Protein AF-A0A8T3WSV3-F1 (afdb_monomer)

pLDDT: mean 80.09, std 14.27, range [39.59, 95.0]

Mean predicted aligned error: 12.33 Å

Secondary structure (DSSP, 8-state):
------HHHHHHHHHHHHHHHHHHHHHHHHHHHHHHHHHHHHHHHHHHHHHHHHHHHHHHHSEETTEEHHHHHHHHHHH--HHHHHHHHHHHHHHHTTSTT-SSSEEEEEEEE-TTS--EEE--HHHHH-EEEEEEEEEEEE--GGGTSPEEEEEEEEEEP---

Radius of gyration: 27.86 Å; Cα contacts (8 Å, |Δi|>4): 184; chains: 1; bounding box: 86×27×77 Å

Structure (mmCIF, N/CA/C/O backbone):
data_AF-A0A8T3WSV3-F1
#
_entry.id   AF-A0A8T3WSV3-F1
#
loop_
_atom_site.group_PDB
_atom_site.id
_atom_site.type_symbol
_atom_site.label_atom_id
_atom_site.label_alt_id
_atom_site.label_comp_id
_atom_site.label_asym_id
_atom_site.label_entity_id
_atom_site.label_seq_id
_atom_site.pdbx_PDB_ins_code
_atom_site.Cartn_x
_atom_site.Cartn_y
_atom_site.Cartn_z
_atom_site.occupancy
_atom_site.B_iso_or_equiv
_atom_site.auth_seq_id
_atom_site.auth_comp_id
_atom_site.auth_asym_id
_atom_site.auth_atom_id
_atom_site.pdbx_PDB_model_num
ATOM 1 N N . MET A 1 1 ? 69.506 -13.083 -54.740 1.00 39.59 1 MET A N 1
ATOM 2 C CA . MET A 1 1 ? 68.066 -13.393 -54.608 1.00 39.59 1 MET A CA 1
ATOM 3 C C . MET A 1 1 ? 67.492 -12.478 -53.538 1.00 39.59 1 MET A C 1
ATOM 5 O O . MET A 1 1 ? 67.768 -12.691 -52.368 1.00 39.59 1 MET A O 1
ATOM 9 N N . GLN A 1 2 ? 66.821 -11.393 -53.929 1.00 44.94 2 GLN A N 1
ATOM 10 C CA . GLN A 1 2 ? 66.172 -10.484 -52.980 1.00 44.94 2 GLN A CA 1
ATOM 11 C C . GLN A 1 2 ? 64.725 -10.939 -52.788 1.00 44.94 2 GLN A C 1
ATOM 13 O O . GLN A 1 2 ? 63.951 -10.974 -53.744 1.00 44.94 2 GLN A O 1
ATOM 18 N N . ASN A 1 3 ? 64.390 -11.330 -51.558 1.00 51.69 3 ASN A N 1
ATOM 19 C CA . ASN A 1 3 ? 63.033 -11.667 -51.145 1.00 51.69 3 ASN A CA 1
ATOM 20 C C . ASN A 1 3 ? 62.118 -10.460 -51.388 1.00 51.69 3 ASN A C 1
ATOM 22 O O . ASN A 1 3 ? 62.299 -9.411 -50.770 1.00 51.69 3 ASN A O 1
ATOM 26 N N . LYS A 1 4 ? 61.128 -10.609 -52.275 1.00 54.91 4 LYS A N 1
ATOM 27 C CA . LYS A 1 4 ? 59.997 -9.681 -52.357 1.00 54.91 4 LYS A CA 1
ATOM 28 C C . LYS A 1 4 ? 59.222 -9.803 -51.046 1.00 54.91 4 LYS A C 1
ATOM 30 O O . LYS A 1 4 ? 58.476 -10.764 -50.874 1.00 54.91 4 LYS A O 1
ATOM 35 N N . LYS A 1 5 ? 59.428 -8.865 -50.117 1.00 55.22 5 LYS A N 1
ATOM 36 C CA . LYS A 1 5 ? 58.553 -8.722 -48.949 1.00 55.22 5 LYS A CA 1
ATOM 37 C C . LYS A 1 5 ? 57.136 -8.495 -49.458 1.00 55.22 5 LYS A C 1
ATOM 39 O O . LYS A 1 5 ? 56.898 -7.612 -50.283 1.00 55.22 5 LYS A O 1
ATOM 44 N N . SER A 1 6 ? 56.240 -9.381 -49.046 1.00 56.66 6 SER A N 1
ATOM 45 C CA . SER A 1 6 ? 54.850 -9.363 -49.470 1.00 56.66 6 SER A CA 1
ATOM 46 C C . SER A 1 6 ? 54.211 -8.093 -48.931 1.00 56.66 6 SER A C 1
ATOM 48 O O . SER A 1 6 ? 54.207 -7.878 -47.723 1.00 56.66 6 SER A O 1
ATOM 50 N N . GLN A 1 7 ? 53.643 -7.271 -49.815 1.00 57.00 7 GLN A N 1
ATOM 51 C CA . GLN A 1 7 ? 52.903 -6.069 -49.425 1.00 57.00 7 GLN A CA 1
ATOM 52 C C . GLN A 1 7 ? 51.789 -6.380 -48.418 1.00 57.00 7 GLN A C 1
ATOM 54 O O . GLN A 1 7 ? 51.367 -5.487 -47.716 1.00 57.00 7 GLN A O 1
ATOM 59 N N . VAL A 1 8 ? 51.335 -7.628 -48.287 1.00 55.72 8 VAL A N 1
ATOM 60 C CA . VAL A 1 8 ? 50.315 -8.026 -47.306 1.00 55.72 8 VAL A CA 1
ATOM 61 C C . VAL A 1 8 ? 50.815 -7.924 -45.854 1.00 55.72 8 VAL A C 1
ATOM 63 O O . VAL A 1 8 ? 50.026 -7.599 -44.969 1.00 55.72 8 VAL A O 1
ATOM 66 N N . GLU A 1 9 ? 52.111 -8.139 -45.595 1.00 59.19 9 GLU A N 1
ATOM 67 C CA . GLU A 1 9 ? 52.678 -8.048 -44.236 1.00 59.19 9 GLU A CA 1
ATOM 68 C C . GLU A 1 9 ? 52.677 -6.612 -43.694 1.00 59.19 9 GLU A C 1
ATOM 70 O O . GLU A 1 9 ? 52.454 -6.414 -42.501 1.00 59.19 9 GLU A O 1
ATOM 75 N N . ASP A 1 10 ? 52.836 -5.608 -44.563 1.00 64.62 10 ASP A N 1
ATOM 76 C CA . ASP A 1 10 ? 52.856 -4.196 -4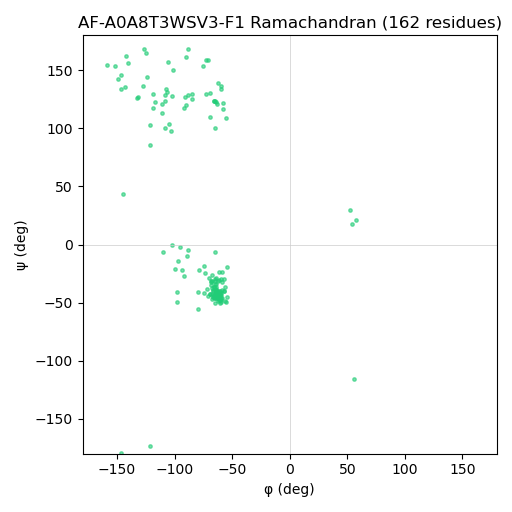4.155 1.00 64.62 10 ASP A CA 1
ATOM 77 C C . ASP A 1 10 ? 51.455 -3.653 -43.803 1.00 64.62 10 ASP A C 1
ATOM 79 O O . ASP A 1 10 ? 51.337 -2.650 -43.099 1.00 64.62 10 ASP A O 1
ATOM 83 N N . TRP A 1 11 ? 50.377 -4.321 -44.237 1.00 66.12 11 TRP A N 1
ATOM 84 C CA . TRP A 1 11 ? 48.991 -3.901 -43.966 1.00 66.12 11 TRP A CA 1
ATOM 85 C C . TRP A 1 11 ? 48.357 -4.625 -42.776 1.00 66.12 11 TRP A C 1
ATOM 87 O O . TRP A 1 11 ? 47.331 -4.175 -42.264 1.00 66.12 11 TRP A O 1
ATOM 97 N N . LEU A 1 12 ? 48.964 -5.718 -42.302 1.00 69.88 12 LEU A N 1
ATOM 98 C CA . LEU A 1 12 ? 48.499 -6.478 -41.138 1.00 69.88 12 LEU A CA 1
ATOM 99 C C . LEU A 1 12 ? 48.332 -5.614 -39.869 1.00 69.88 12 LEU A C 1
ATOM 101 O O . LEU A 1 12 ? 47.286 -5.717 -39.221 1.00 69.88 12 LEU A O 1
ATOM 105 N N . PRO A 1 13 ? 49.290 -4.729 -39.517 1.00 75.00 13 PRO A N 1
ATOM 106 C CA . PRO A 1 13 ? 49.152 -3.853 -38.354 1.00 75.00 13 PRO A CA 1
ATOM 107 C C . PRO A 1 13 ? 47.988 -2.869 -38.516 1.00 75.00 13 PRO A C 1
ATOM 109 O O . PRO A 1 13 ? 47.245 -2.612 -37.571 1.00 75.00 13 PRO A O 1
ATOM 112 N N . LEU A 1 14 ? 47.801 -2.352 -39.734 1.00 76.94 14 LEU A N 1
ATOM 113 C CA . LEU A 1 14 ? 46.760 -1.378 -40.052 1.00 76.94 14 LEU A CA 1
ATOM 114 C C . LEU A 1 14 ? 45.363 -2.013 -39.991 1.00 76.94 14 LEU A C 1
ATOM 116 O O . LEU A 1 14 ? 44.446 -1.442 -39.404 1.00 76.94 14 LEU A O 1
ATOM 120 N N . LEU A 1 15 ? 45.215 -3.228 -40.527 1.00 78.56 15 LEU A N 1
ATOM 121 C CA . LEU A 1 15 ? 43.986 -4.018 -40.427 1.00 78.56 15 LEU A CA 1
ATOM 122 C C . LEU A 1 15 ? 43.642 -4.345 -38.969 1.00 78.56 15 LEU A C 1
ATOM 124 O O . LEU A 1 15 ? 42.480 -4.233 -38.584 1.00 78.56 15 LEU A O 1
ATOM 128 N N . GLY A 1 16 ? 44.640 -4.673 -38.141 1.00 78.56 16 GLY A N 1
ATOM 129 C CA . GLY A 1 16 ? 44.447 -4.887 -36.704 1.00 78.56 16 GLY A CA 1
ATOM 130 C C . GLY A 1 16 ? 43.898 -3.651 -35.983 1.00 78.56 16 GLY A C 1
ATOM 131 O O . GLY A 1 16 ? 42.952 -3.762 -35.202 1.00 78.56 16 GLY A O 1
ATOM 132 N N . ILE A 1 17 ? 44.430 -2.463 -36.291 1.00 82.44 17 ILE A N 1
ATOM 133 C CA . ILE A 1 17 ? 43.955 -1.188 -35.727 1.00 82.44 17 ILE A CA 1
ATOM 134 C C . ILE A 1 17 ? 42.525 -0.879 -36.183 1.00 82.44 17 ILE A C 1
ATOM 136 O O . ILE A 1 17 ? 41.698 -0.482 -35.363 1.00 82.44 17 ILE A O 1
ATOM 140 N N . ILE A 1 18 ? 42.209 -1.093 -37.464 1.00 82.44 18 ILE A N 1
ATOM 141 C CA . ILE A 1 18 ? 40.861 -0.867 -38.005 1.00 82.44 18 ILE A CA 1
ATOM 142 C C . ILE A 1 18 ? 39.848 -1.795 -37.326 1.00 82.44 18 ILE A C 1
ATOM 144 O O . ILE A 1 18 ? 38.799 -1.330 -36.888 1.00 82.44 18 ILE A O 1
ATOM 148 N N . ILE A 1 19 ? 40.167 -3.084 -37.168 1.00 82.50 19 ILE A N 1
ATOM 149 C CA . ILE A 1 19 ? 39.296 -4.047 -36.478 1.00 82.50 19 ILE A CA 1
ATOM 150 C C . ILE A 1 19 ? 39.082 -3.633 -35.018 1.00 82.50 19 ILE A C 1
ATOM 152 O O . ILE A 1 19 ? 37.948 -3.624 -34.542 1.00 82.50 19 ILE A O 1
ATOM 156 N N . PHE A 1 20 ? 40.143 -3.232 -34.315 1.00 80.38 20 PHE A N 1
ATOM 157 C CA . PHE A 1 20 ? 40.041 -2.758 -32.936 1.00 80.38 20 PHE A CA 1
ATOM 158 C C . PHE A 1 20 ? 39.188 -1.485 -32.817 1.00 80.38 20 PHE A C 1
ATOM 160 O O . PHE A 1 20 ? 38.347 -1.387 -31.923 1.00 80.38 20 PHE A O 1
ATOM 167 N N . MET A 1 21 ? 39.331 -0.539 -33.751 1.00 80.00 21 MET A N 1
ATOM 168 C CA . MET A 1 21 ? 38.481 0.653 -33.814 1.00 80.00 21 MET A CA 1
ATOM 169 C C . MET A 1 21 ? 37.016 0.314 -34.083 1.00 80.00 21 MET A C 1
ATOM 171 O O . MET A 1 21 ? 36.141 0.901 -33.452 1.00 80.00 21 MET A O 1
ATOM 175 N N . VAL A 1 22 ? 36.732 -0.638 -34.975 1.00 79.62 22 VAL A N 1
ATOM 176 C CA . VAL A 1 22 ? 35.360 -1.091 -35.242 1.00 79.62 22 VAL A CA 1
ATOM 177 C C . VAL A 1 22 ? 34.760 -1.750 -34.001 1.00 79.62 22 VAL A C 1
ATOM 179 O O . VAL A 1 22 ? 33.625 -1.447 -33.652 1.00 79.62 22 VAL A O 1
ATOM 182 N N . ILE A 1 23 ? 35.520 -2.577 -33.277 1.00 75.50 23 ILE A N 1
ATOM 183 C CA . ILE A 1 23 ? 35.078 -3.170 -32.005 1.00 75.50 23 ILE A CA 1
ATOM 184 C C . ILE A 1 23 ? 34.748 -2.061 -30.995 1.00 75.50 23 ILE A C 1
ATOM 186 O O . ILE A 1 23 ? 33.650 -2.043 -30.443 1.00 75.50 23 ILE A O 1
ATOM 190 N N . LEU A 1 24 ? 35.635 -1.084 -30.796 1.00 73.75 24 LEU A N 1
ATOM 191 C CA . LEU A 1 24 ? 35.352 0.037 -29.898 1.00 73.75 24 LEU A CA 1
ATOM 192 C C . LEU A 1 24 ? 34.105 0.820 -30.335 1.00 73.75 24 LEU A C 1
ATOM 194 O O . LEU A 1 24 ? 33.231 1.068 -29.513 1.00 73.75 24 LEU A O 1
ATOM 198 N N . LEU A 1 25 ? 33.963 1.147 -31.619 1.00 70.44 25 LEU A N 1
ATOM 199 C CA . LEU A 1 25 ? 32.804 1.883 -32.135 1.00 70.44 25 LEU A CA 1
ATOM 200 C C . LEU A 1 25 ? 31.486 1.109 -32.010 1.00 70.44 25 LEU A C 1
ATOM 202 O O . LEU A 1 25 ? 30.445 1.731 -31.823 1.00 70.44 25 LEU A O 1
ATOM 206 N N . VAL A 1 26 ? 31.516 -0.222 -32.088 1.00 67.88 26 VAL A N 1
ATOM 207 C CA . VAL A 1 26 ? 30.319 -1.064 -31.959 1.00 67.88 26 VAL A CA 1
ATOM 208 C C . VAL A 1 26 ? 29.916 -1.248 -30.491 1.00 67.88 26 VAL A C 1
ATOM 210 O O . VAL A 1 26 ? 28.730 -1.173 -30.178 1.00 67.88 26 VAL A O 1
ATOM 213 N N . PHE A 1 27 ? 30.871 -1.441 -29.574 1.00 62.56 27 PHE A N 1
ATOM 214 C CA . PHE A 1 27 ? 30.573 -1.768 -28.169 1.00 62.56 27 PHE A CA 1
ATOM 215 C C . PHE A 1 27 ? 30.494 -0.557 -27.220 1.00 62.56 27 PHE A C 1
ATOM 217 O O . PHE A 1 27 ? 29.851 -0.643 -26.166 1.00 62.56 27 PHE A O 1
ATOM 224 N N . TYR A 1 28 ? 31.107 0.578 -27.570 1.00 63.22 28 TYR A N 1
ATOM 225 C CA . TYR A 1 28 ? 31.054 1.811 -26.775 1.00 63.22 28 TYR A CA 1
ATOM 226 C C . TYR A 1 28 ? 29.648 2.446 -26.689 1.00 63.22 28 TYR A C 1
ATOM 228 O O . TYR A 1 28 ? 29.229 2.786 -25.578 1.00 63.22 28 TYR A O 1
ATOM 236 N N . PRO A 1 29 ? 28.850 2.556 -27.778 1.00 57.41 29 PRO A N 1
ATOM 237 C CA . PRO A 1 29 ? 27.499 3.112 -27.680 1.00 57.41 29 PRO A CA 1
ATOM 238 C C . PRO A 1 29 ? 26.539 2.211 -26.890 1.00 57.41 29 PRO A C 1
ATOM 240 O O . PRO A 1 29 ? 25.607 2.709 -26.266 1.00 57.41 29 PRO A O 1
ATOM 243 N N . SER A 1 30 ? 26.767 0.895 -26.832 1.00 54.31 30 SER A N 1
ATOM 244 C CA . SER A 1 30 ? 25.931 -0.013 -26.032 1.00 54.31 30 SER A CA 1
ATOM 245 C C . SER A 1 30 ? 26.050 0.253 -24.526 1.00 54.31 30 SER A C 1
ATOM 247 O O . SER A 1 30 ? 25.053 0.179 -23.808 1.00 54.31 30 SER A O 1
ATOM 249 N N . HIS A 1 31 ? 27.249 0.612 -24.052 1.00 55.56 31 HIS A N 1
ATOM 250 C CA . HIS A 1 31 ? 27.479 0.963 -22.648 1.00 55.56 31 HIS A CA 1
ATOM 251 C C . HIS A 1 31 ? 26.866 2.321 -22.288 1.00 55.56 31 HIS A C 1
ATOM 253 O O . HIS A 1 31 ? 26.289 2.458 -21.207 1.00 55.56 31 HIS A O 1
ATOM 259 N N . SER A 1 32 ? 26.923 3.308 -23.193 1.00 56.12 32 SER A N 1
ATOM 260 C CA . SER A 1 32 ? 26.307 4.616 -22.941 1.00 56.12 32 SER A CA 1
ATOM 261 C C . SER A 1 32 ? 24.778 4.531 -22.927 1.00 56.12 32 SER A C 1
ATOM 263 O O . SER A 1 32 ? 24.158 5.049 -22.005 1.00 56.12 32 SER A O 1
ATOM 265 N N . ILE A 1 33 ? 24.165 3.787 -23.857 1.00 57.84 33 ILE A N 1
ATOM 266 C CA . ILE A 1 33 ? 22.705 3.602 -23.913 1.00 57.84 33 ILE A CA 1
ATOM 267 C C . ILE A 1 33 ? 22.189 2.868 -22.667 1.00 57.84 33 ILE A C 1
ATOM 269 O O . ILE A 1 33 ? 21.148 3.242 -22.123 1.00 57.84 33 ILE A O 1
ATOM 273 N N . ALA A 1 34 ? 22.900 1.843 -22.187 1.00 58.47 34 ALA A N 1
ATOM 274 C CA . ALA A 1 34 ? 22.535 1.144 -20.955 1.00 58.47 34 ALA A CA 1
ATOM 275 C C . ALA A 1 34 ? 22.636 2.061 -19.722 1.00 58.47 34 ALA A C 1
ATOM 277 O O . ALA A 1 34 ? 21.723 2.076 -18.893 1.00 58.47 34 ALA A O 1
ATOM 278 N N . GLY A 1 35 ? 23.698 2.871 -19.633 1.00 57.84 35 GLY A N 1
ATOM 279 C CA . GLY A 1 35 ? 23.884 3.851 -18.560 1.00 57.84 35 GLY A CA 1
ATOM 280 C C . GLY A 1 35 ? 22.811 4.942 -18.552 1.00 57.84 35 GLY A C 1
ATOM 281 O O . GLY A 1 35 ? 22.252 5.243 -17.499 1.00 57.84 35 GLY A O 1
ATOM 282 N N . THR A 1 36 ? 22.451 5.481 -19.720 1.00 58.91 36 THR A N 1
ATOM 283 C CA . THR A 1 36 ? 21.384 6.484 -19.848 1.00 58.91 36 THR A CA 1
ATOM 284 C C . THR A 1 36 ? 20.012 5.901 -19.512 1.00 58.91 36 THR A C 1
ATOM 286 O O . THR A 1 36 ? 19.240 6.548 -18.812 1.00 58.91 36 THR A O 1
ATOM 289 N N . LYS A 1 37 ? 19.708 4.661 -19.924 1.00 58.75 37 LYS A N 1
ATOM 290 C CA . LYS A 1 37 ? 18.460 3.980 -19.534 1.00 58.75 37 LYS A CA 1
ATOM 291 C C . LYS A 1 37 ? 18.371 3.764 -18.024 1.00 58.75 37 LYS A C 1
ATOM 293 O O . LYS A 1 37 ? 17.337 4.047 -17.434 1.00 58.75 37 LYS A O 1
ATOM 298 N N . ALA A 1 38 ? 19.445 3.295 -17.391 1.00 58.94 38 ALA A N 1
ATOM 299 C CA . ALA A 1 38 ? 19.473 3.103 -15.943 1.00 58.94 38 ALA A CA 1
ATOM 300 C C . ALA A 1 38 ? 19.327 4.432 -15.179 1.00 58.94 38 ALA A C 1
ATOM 302 O O . ALA A 1 38 ? 18.623 4.482 -14.171 1.00 58.94 38 ALA A O 1
ATOM 303 N N . ALA A 1 39 ? 19.952 5.507 -15.671 1.00 50.12 39 ALA A N 1
ATOM 304 C CA . ALA A 1 39 ? 19.826 6.844 -15.097 1.00 50.12 39 ALA A CA 1
ATOM 305 C C . ALA A 1 39 ? 18.406 7.412 -15.251 1.00 50.12 39 ALA A C 1
ATOM 307 O O . ALA A 1 39 ? 17.847 7.887 -14.267 1.00 50.12 39 ALA A O 1
ATOM 308 N N . ASN A 1 40 ? 17.794 7.297 -16.433 1.00 59.03 40 ASN A N 1
ATOM 309 C CA . ASN A 1 40 ? 16.419 7.750 -16.669 1.00 59.03 40 ASN A CA 1
ATOM 310 C C . ASN A 1 40 ? 15.417 6.962 -15.821 1.00 59.03 40 ASN A C 1
ATOM 312 O O . ASN A 1 40 ? 14.632 7.566 -15.106 1.00 59.03 40 ASN A O 1
ATOM 316 N N . ASN A 1 41 ? 15.535 5.632 -15.776 1.00 59.06 41 ASN A N 1
ATOM 317 C CA . ASN A 1 41 ? 14.690 4.798 -14.917 1.00 59.06 41 ASN A CA 1
ATOM 318 C C . ASN A 1 41 ? 14.820 5.169 -13.432 1.00 59.06 41 ASN A C 1
ATOM 320 O O . ASN A 1 41 ? 13.871 5.014 -12.667 1.00 59.06 41 ASN A O 1
ATOM 324 N N . LYS A 1 42 ? 16.005 5.622 -12.999 1.00 58.25 42 LYS A N 1
ATOM 325 C CA . LYS A 1 42 ? 16.217 6.107 -11.634 1.00 58.25 42 LYS A CA 1
ATOM 326 C C . LYS A 1 42 ? 15.525 7.454 -11.409 1.00 58.25 42 LYS A C 1
ATOM 328 O O . LYS A 1 42 ? 14.867 7.601 -10.390 1.00 58.25 42 LYS A O 1
ATOM 333 N N . ILE A 1 43 ? 15.633 8.388 -12.354 1.00 55.66 43 ILE A N 1
ATOM 334 C CA . ILE A 1 43 ? 14.956 9.693 -12.289 1.00 55.66 43 ILE A CA 1
AT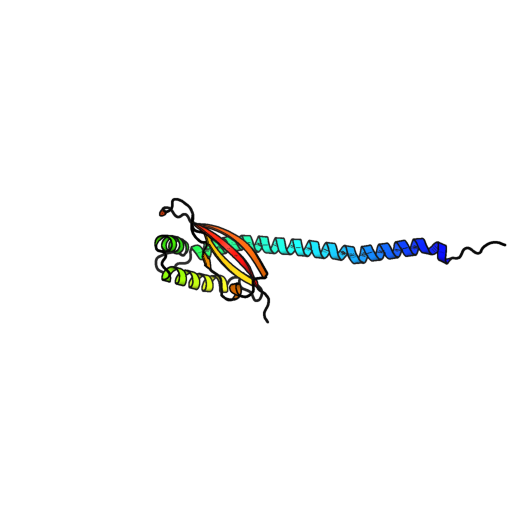OM 335 C C . ILE A 1 43 ? 13.434 9.508 -12.277 1.00 55.66 43 ILE A C 1
ATOM 337 O O . ILE A 1 43 ? 12.774 10.048 -11.395 1.00 55.66 43 ILE A O 1
ATOM 341 N N . ASP A 1 44 ? 12.889 8.699 -13.187 1.00 65.81 44 ASP A N 1
ATOM 342 C CA . ASP A 1 44 ? 11.450 8.418 -13.270 1.00 65.81 44 ASP A CA 1
ATOM 343 C C . ASP A 1 44 ? 10.940 7.777 -11.978 1.00 65.81 44 ASP A C 1
ATOM 345 O O . ASP A 1 44 ? 9.878 8.130 -11.467 1.00 65.81 44 ASP A O 1
ATOM 349 N N . PHE A 1 45 ? 11.735 6.877 -11.397 1.00 64.38 45 PHE A N 1
ATOM 350 C CA . PHE A 1 45 ? 11.407 6.270 -10.119 1.00 64.38 45 PHE A CA 1
ATOM 351 C C . PHE A 1 45 ? 11.456 7.261 -8.951 1.00 64.38 45 PHE A C 1
ATOM 353 O O . PHE A 1 45 ? 10.575 7.224 -8.098 1.00 64.38 45 PHE A O 1
ATOM 360 N N . ASP A 1 46 ? 12.466 8.127 -8.889 1.00 57.75 46 ASP A N 1
ATOM 361 C CA . ASP A 1 46 ? 12.596 9.118 -7.818 1.00 57.75 46 ASP A CA 1
ATOM 362 C C . ASP A 1 46 ? 11.449 10.149 -7.886 1.00 57.75 46 ASP A C 1
ATOM 364 O O . ASP A 1 46 ? 10.908 10.546 -6.851 1.00 57.75 46 ASP A O 1
ATOM 368 N N . VAL A 1 47 ? 11.014 10.526 -9.096 1.00 61.31 47 VAL A N 1
ATOM 369 C CA . VAL A 1 47 ? 9.821 11.364 -9.318 1.00 61.31 47 VAL A CA 1
ATOM 370 C C . VAL A 1 47 ? 8.553 10.628 -8.876 1.00 61.31 47 VAL A C 1
ATOM 372 O O . VAL A 1 47 ? 7.807 11.153 -8.049 1.00 61.31 47 VAL A O 1
ATOM 375 N N . MET A 1 48 ? 8.355 9.382 -9.328 1.00 69.19 48 MET A N 1
ATOM 376 C CA . MET A 1 48 ? 7.229 8.549 -8.891 1.00 69.19 48 MET A CA 1
ATOM 377 C C . MET A 1 48 ? 7.198 8.369 -7.371 1.00 69.19 48 MET A C 1
ATOM 379 O O . MET A 1 48 ? 6.125 8.415 -6.780 1.00 69.19 48 MET A O 1
ATOM 383 N N . SER A 1 49 ? 8.347 8.178 -6.720 1.00 67.50 49 SER A N 1
ATOM 384 C CA . SER A 1 49 ? 8.452 8.003 -5.266 1.00 67.50 49 SER A CA 1
ATOM 385 C C . SER A 1 49 ? 8.000 9.256 -4.511 1.00 67.50 49 SER A C 1
ATOM 387 O O . SER A 1 49 ? 7.189 9.155 -3.591 1.00 67.50 49 SER A O 1
ATOM 389 N N . LYS A 1 50 ? 8.423 10.448 -4.950 1.00 69.38 50 LYS A N 1
ATOM 390 C CA . LYS A 1 50 ? 8.004 11.713 -4.330 1.00 69.38 50 LYS A CA 1
ATOM 391 C C . LYS A 1 50 ? 6.497 11.959 -4.458 1.00 69.38 50 LYS A C 1
ATOM 393 O O . LYS A 1 50 ? 5.858 12.373 -3.490 1.00 69.38 50 LYS A O 1
ATOM 398 N N . ASP A 1 51 ? 5.919 11.672 -5.620 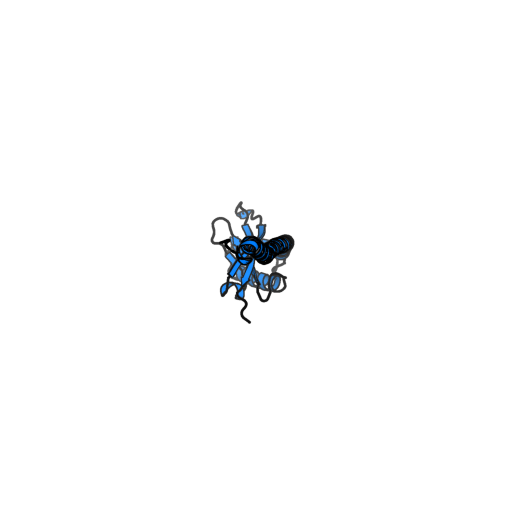1.00 82.44 51 ASP A N 1
ATOM 399 C CA . ASP A 1 51 ? 4.471 11.791 -5.826 1.00 82.44 51 ASP A CA 1
ATOM 400 C C . ASP A 1 51 ? 3.702 10.703 -5.055 1.00 82.44 51 ASP A C 1
ATOM 402 O O . ASP A 1 51 ? 2.587 10.929 -4.574 1.00 82.44 51 ASP A O 1
ATOM 406 N N . SER A 1 52 ? 4.335 9.545 -4.841 1.00 84.44 52 SER A N 1
ATOM 407 C CA . SER A 1 52 ? 3.779 8.433 -4.066 1.00 84.44 52 SER A CA 1
ATOM 408 C C . SER A 1 52 ? 3.642 8.738 -2.575 1.00 84.44 52 SER A C 1
ATOM 410 O O . SER A 1 52 ? 2.694 8.250 -1.960 1.00 84.44 52 SER A O 1
ATOM 412 N N . ASP A 1 53 ? 4.513 9.565 -1.989 1.00 88.38 53 ASP A N 1
ATOM 413 C CA . ASP A 1 53 ? 4.347 10.033 -0.604 1.00 88.38 53 ASP A CA 1
ATOM 414 C C . ASP A 1 53 ? 3.050 10.828 -0.440 1.00 88.38 53 ASP A C 1
ATOM 416 O O . ASP A 1 53 ? 2.245 10.568 0.461 1.00 88.38 53 ASP A O 1
ATOM 420 N N . GLN A 1 54 ? 2.803 11.771 -1.351 1.00 90.00 54 GLN A N 1
ATOM 421 C CA . GLN A 1 54 ? 1.573 12.552 -1.334 1.00 90.00 54 GLN A CA 1
ATOM 422 C C . GLN A 1 54 ? 0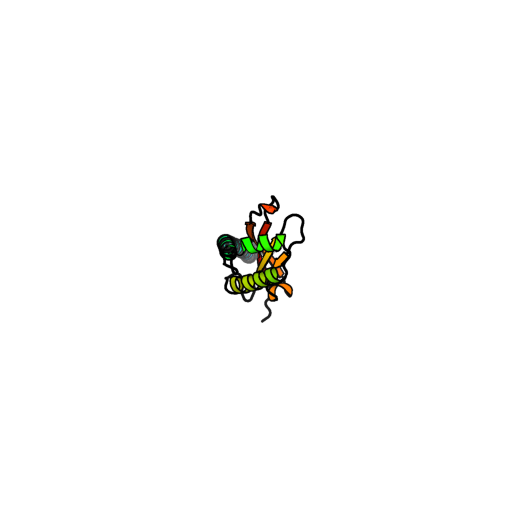.352 11.673 -1.628 1.00 90.00 54 GLN A C 1
ATOM 424 O O . GLN A 1 54 ? -0.687 11.840 -0.987 1.00 90.00 54 GLN A O 1
ATOM 429 N N . LEU A 1 55 ? 0.474 10.718 -2.555 1.00 90.75 55 LEU A N 1
ATOM 430 C CA . LEU A 1 55 ? -0.577 9.755 -2.874 1.00 90.75 55 LEU A CA 1
ATOM 431 C C . LEU A 1 55 ? -0.963 8.917 -1.644 1.00 90.75 55 LEU A C 1
ATOM 433 O O . LEU A 1 55 ? -2.149 8.794 -1.334 1.00 90.75 55 LEU A O 1
ATOM 437 N N . LEU A 1 56 ? 0.027 8.402 -0.907 1.00 94.12 56 LEU A N 1
ATOM 438 C CA . LEU A 1 56 ? -0.187 7.630 0.315 1.00 94.12 56 LEU A CA 1
ATOM 439 C C . LEU A 1 56 ? -0.843 8.482 1.409 1.00 94.12 56 LEU A C 1
ATOM 441 O O . LEU A 1 56 ? -1.815 8.054 2.031 1.00 94.12 56 LEU A O 1
ATOM 445 N N . LEU A 1 57 ? -0.370 9.712 1.618 1.00 93.25 57 LEU A N 1
ATOM 446 C CA . LEU A 1 57 ? -0.976 10.631 2.585 1.00 93.25 57 LEU A CA 1
ATOM 447 C C . LEU A 1 57 ? -2.412 11.018 2.209 1.00 93.25 57 LEU A C 1
ATOM 449 O O . LEU A 1 57 ? -3.251 11.170 3.096 1.00 93.25 57 LEU A O 1
ATOM 453 N N . ASN A 1 58 ? -2.704 11.180 0.918 1.00 93.75 58 ASN A N 1
ATOM 454 C CA . ASN A 1 58 ? -4.055 11.451 0.436 1.00 93.75 58 ASN A CA 1
ATOM 455 C C . ASN A 1 58 ? -4.975 10.262 0.710 1.00 93.75 58 ASN A C 1
ATOM 457 O O . ASN A 1 58 ? -6.054 10.466 1.262 1.00 93.75 58 ASN A O 1
ATOM 461 N N . TYR A 1 59 ? -4.524 9.041 0.408 1.00 94.56 59 TYR A N 1
ATOM 462 C CA . TYR A 1 59 ? -5.258 7.815 0.717 1.00 94.56 59 TYR A CA 1
ATOM 463 C C . TYR A 1 59 ? -5.598 7.711 2.209 1.00 94.56 59 TYR A C 1
ATOM 465 O O . TYR A 1 59 ? -6.757 7.532 2.574 1.00 94.56 59 TYR A O 1
ATOM 473 N N . LEU A 1 60 ? -4.613 7.921 3.087 1.00 94.94 60 LEU A N 1
ATOM 474 C CA . LEU A 1 60 ? -4.805 7.836 4.539 1.00 94.94 60 LEU A CA 1
ATOM 475 C C . LEU A 1 60 ? -5.821 8.849 5.097 1.00 94.94 60 LEU A C 1
ATOM 477 O O . LEU A 1 60 ? -6.404 8.615 6.155 1.00 94.94 60 LEU A O 1
ATOM 481 N N . LYS A 1 61 ? -6.053 9.961 4.390 1.00 94.62 61 LYS A N 1
ATOM 482 C CA . LYS A 1 61 ? -7.017 11.008 4.765 1.00 94.62 61 LYS A CA 1
ATOM 483 C C . LYS A 1 61 ? -8.427 10.772 4.223 1.00 94.62 61 LYS A C 1
ATOM 485 O O . LYS A 1 61 ? -9.337 11.506 4.613 1.00 94.62 61 LYS A O 1
ATOM 490 N N . ILE A 1 62 ? -8.627 9.798 3.333 1.00 93.69 62 ILE A N 1
ATOM 491 C CA . ILE A 1 62 ? -9.951 9.490 2.779 1.00 93.69 62 ILE A CA 1
ATOM 492 C C . ILE A 1 62 ? -10.889 9.104 3.912 1.00 93.69 62 ILE A C 1
ATOM 494 O O . ILE A 1 62 ? -10.517 8.340 4.801 1.00 93.69 62 ILE A O 1
ATOM 498 N N . LYS A 1 63 ? -12.114 9.633 3.869 1.00 91.69 63 LYS A N 1
ATOM 499 C CA . LYS A 1 63 ? -13.166 9.229 4.797 1.00 91.69 63 LYS A CA 1
ATOM 500 C C . LYS A 1 63 ? -13.680 7.834 4.452 1.00 91.69 63 LYS A C 1
ATOM 502 O O . LYS A 1 63 ? -14.069 7.578 3.314 1.00 91.69 63 LYS A O 1
ATOM 507 N N . LEU A 1 64 ? -13.720 6.983 5.465 1.00 90.62 64 LEU A N 1
ATOM 508 C CA . LEU A 1 64 ? -14.395 5.700 5.496 1.00 90.62 64 LEU A CA 1
ATOM 509 C C . LEU A 1 64 ? -15.405 5.770 6.646 1.00 90.62 64 LEU A C 1
ATOM 511 O O . LEU A 1 64 ? -15.026 5.732 7.816 1.00 90.62 64 LEU A O 1
ATOM 515 N N . ASP A 1 65 ? -16.675 5.961 6.292 1.00 87.25 65 ASP A N 1
ATOM 516 C CA . ASP A 1 65 ? -17.773 6.227 7.225 1.00 87.25 65 ASP A CA 1
ATOM 517 C C . ASP A 1 65 ? -17.515 7.458 8.124 1.00 87.25 65 ASP A C 1
ATOM 519 O O . ASP A 1 65 ? -17.432 8.591 7.634 1.00 87.25 65 ASP A O 1
ATOM 523 N N . ASP A 1 66 ? -17.402 7.258 9.438 1.00 88.19 66 ASP A N 1
ATOM 524 C CA . ASP A 1 66 ? -17.184 8.291 10.455 1.00 88.19 66 ASP A CA 1
ATOM 525 C C . ASP A 1 66 ? -15.698 8.605 10.709 1.00 88.19 66 ASP A C 1
ATOM 527 O O . ASP A 1 66 ? -15.377 9.538 11.448 1.00 88.19 66 ASP A O 1
ATOM 531 N N . LYS A 1 67 ? -14.784 7.863 10.074 1.00 90.56 67 LYS A N 1
ATOM 532 C CA . LYS A 1 67 ? -13.334 7.903 10.317 1.00 90.56 67 LYS A CA 1
ATOM 533 C C . LYS A 1 67 ? -12.570 8.180 9.030 1.00 90.56 67 LYS A C 1
ATOM 535 O O . LYS A 1 67 ? -13.116 8.068 7.938 1.00 90.56 67 LYS A O 1
ATOM 540 N N . ASN A 1 68 ? -11.295 8.547 9.126 1.00 94.50 68 ASN A N 1
ATOM 541 C CA . ASN A 1 68 ? -10.401 8.450 7.969 1.00 94.50 68 ASN A CA 1
ATOM 542 C C . ASN A 1 68 ? -9.746 7.057 7.913 1.00 94.50 68 ASN A C 1
ATOM 544 O O . ASN A 1 68 ? -9.824 6.285 8.870 1.00 94.50 68 ASN A O 1
ATOM 548 N N . ILE A 1 69 ? -9.094 6.726 6.798 1.00 94.81 69 ILE A N 1
ATOM 549 C CA . ILE A 1 69 ? -8.410 5.437 6.641 1.00 94.81 69 ILE A CA 1
ATOM 550 C C . ILE A 1 69 ? -7.330 5.224 7.712 1.00 94.81 69 ILE A C 1
ATOM 552 O O . ILE A 1 69 ? -7.209 4.112 8.219 1.00 94.81 69 ILE A O 1
ATOM 556 N N . ALA A 1 70 ? -6.566 6.249 8.103 1.00 93.38 70 ALA A N 1
ATOM 557 C CA . ALA A 1 70 ? -5.566 6.091 9.162 1.00 93.38 70 ALA A CA 1
ATOM 558 C C . ALA A 1 70 ? -6.198 5.665 10.504 1.00 93.38 70 ALA A C 1
ATOM 560 O O . ALA A 1 70 ? -5.721 4.730 11.150 1.00 93.38 70 ALA A O 1
ATOM 561 N N . ASP A 1 71 ? -7.317 6.282 10.878 1.00 92.88 71 ASP A N 1
ATOM 562 C CA . ASP A 1 71 ? -8.091 5.948 12.075 1.00 92.88 71 ASP A CA 1
ATOM 563 C C . ASP A 1 71 ? -8.767 4.573 11.954 1.00 92.88 71 ASP A C 1
ATOM 565 O O . ASP A 1 71 ? -8.875 3.830 12.936 1.00 92.88 71 ASP A O 1
ATOM 569 N N . ALA A 1 72 ? -9.197 4.197 10.746 1.00 93.25 72 ALA A N 1
ATOM 570 C CA . ALA A 1 72 ? -9.721 2.868 10.451 1.00 93.25 72 ALA A CA 1
ATOM 571 C C . ALA A 1 72 ? -8.641 1.788 10.618 1.00 93.25 72 ALA A C 1
ATOM 573 O O . ALA A 1 72 ? -8.922 0.743 11.200 1.00 93.25 72 ALA A O 1
ATOM 574 N N . ILE A 1 73 ? -7.396 2.053 10.209 1.00 92.31 73 ILE A N 1
ATOM 575 C CA . ILE A 1 73 ? -6.258 1.142 10.412 1.00 92.31 73 ILE A CA 1
ATOM 576 C C . ILE A 1 73 ? -5.989 0.940 11.907 1.00 92.31 73 ILE A C 1
ATOM 578 O O . ILE A 1 73 ? -5.838 -0.198 12.354 1.00 92.31 73 ILE A O 1
ATOM 582 N N . VAL A 1 74 ? -5.973 2.022 12.694 1.00 91.69 74 VAL A N 1
ATOM 583 C CA . VAL A 1 74 ? -5.808 1.939 14.157 1.00 91.69 74 VAL A CA 1
ATOM 584 C C . VAL A 1 74 ? -6.969 1.169 14.792 1.00 91.69 74 VAL A C 1
ATOM 586 O O . VAL A 1 74 ? -6.742 0.288 15.620 1.00 91.69 74 VAL A O 1
ATOM 589 N N . THR A 1 75 ? -8.207 1.450 14.371 1.00 91.50 75 THR A N 1
ATOM 590 C CA . THR A 1 75 ? -9.406 0.744 14.853 1.00 91.50 75 THR A CA 1
ATOM 591 C C . THR A 1 75 ? -9.320 -0.745 14.537 1.00 91.50 75 THR A C 1
ATOM 593 O O . THR A 1 75 ? -9.489 -1.565 15.433 1.00 91.50 75 THR A O 1
ATOM 596 N N . TYR A 1 76 ? -9.013 -1.104 13.289 1.00 91.06 76 TYR A N 1
ATOM 597 C CA . TYR A 1 76 ? -8.853 -2.491 12.869 1.00 91.06 76 TYR A CA 1
ATOM 598 C C . TYR A 1 76 ? -7.780 -3.196 13.697 1.00 91.06 76 TYR A C 1
ATOM 600 O O . TYR A 1 76 ? -7.953 -4.346 14.089 1.00 91.06 76 TYR A O 1
ATOM 608 N N . GLN A 1 77 ? -6.682 -2.511 14.009 1.00 88.50 77 GLN A N 1
ATOM 609 C CA . GLN A 1 77 ? -5.641 -3.093 14.838 1.00 88.50 77 GLN A CA 1
ATOM 610 C C . GLN A 1 77 ? -6.098 -3.394 16.268 1.00 88.50 77 GLN A C 1
ATOM 612 O O . GLN A 1 77 ? -5.699 -4.418 16.820 1.00 88.50 77 GLN A O 1
ATOM 617 N N . LEU A 1 78 ? -6.987 -2.577 16.832 1.00 88.69 78 LEU A N 1
ATOM 618 C CA . LEU A 1 78 ? -7.591 -2.820 18.143 1.00 88.69 78 LEU A CA 1
ATOM 619 C C . LEU A 1 78 ? -8.653 -3.928 18.116 1.00 88.69 78 LEU A C 1
ATOM 621 O O . LEU A 1 78 ? -8.720 -4.731 19.042 1.00 88.69 78 LEU A O 1
ATOM 625 N N . THR A 1 79 ? -9.499 -3.961 17.085 1.00 90.62 79 THR A N 1
ATOM 626 C CA . THR A 1 79 ? -10.704 -4.809 17.066 1.00 90.62 79 THR A CA 1
ATOM 627 C C . THR A 1 79 ? -10.542 -6.110 16.290 1.00 90.62 79 THR A C 1
ATOM 629 O O . THR A 1 79 ? -11.325 -7.035 16.489 1.00 90.62 79 THR A O 1
ATOM 632 N N . LYS A 1 80 ? -9.561 -6.180 15.384 1.00 89.44 80 LYS A N 1
ATOM 633 C CA . LYS A 1 80 ? -9.400 -7.233 14.365 1.00 89.44 80 LYS A CA 1
ATOM 634 C C . LYS A 1 80 ? -10.653 -7.464 13.522 1.00 89.44 80 LYS A C 1
ATOM 636 O O . LYS A 1 80 ? -10.895 -8.572 13.047 1.00 89.44 80 LYS A O 1
ATOM 641 N N . ASP A 1 81 ? -11.453 -6.420 13.323 1.00 92.62 81 ASP A N 1
ATOM 642 C CA . ASP A 1 81 ? -12.703 -6.535 12.584 1.00 92.62 81 ASP A CA 1
ATOM 64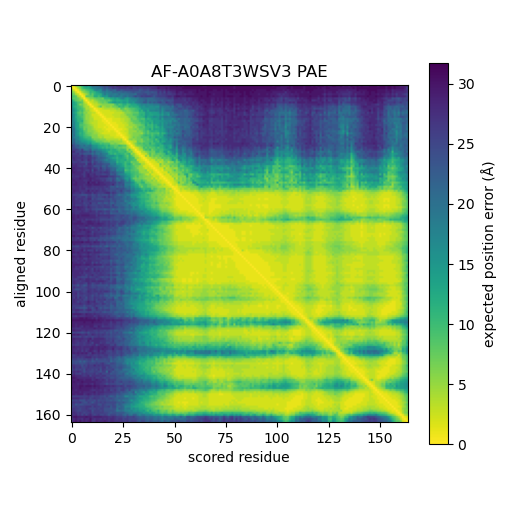3 C C . ASP A 1 81 ? -12.455 -6.791 11.088 1.00 92.62 81 ASP A C 1
ATOM 645 O O . ASP A 1 81 ? -12.011 -5.925 10.330 1.00 92.62 81 ASP A O 1
ATOM 649 N N . SER A 1 82 ? -12.778 -8.008 10.652 1.00 92.12 82 SER A N 1
ATOM 650 C CA . SER A 1 82 ? -12.666 -8.419 9.253 1.00 92.12 82 SER A CA 1
ATOM 651 C C . SER A 1 82 ? -13.544 -7.600 8.298 1.00 92.12 82 SER A C 1
ATOM 653 O O . SER A 1 82 ? -13.151 -7.403 7.146 1.00 92.12 82 SER A O 1
ATOM 655 N N . ALA A 1 83 ? -14.694 -7.087 8.752 1.00 93.94 83 ALA A N 1
ATOM 656 C CA . ALA A 1 83 ? -15.570 -6.259 7.929 1.00 93.94 83 ALA A CA 1
ATOM 657 C C . ALA A 1 83 ? -14.896 -4.920 7.612 1.00 93.94 83 ALA A C 1
ATOM 659 O O . ALA A 1 83 ? -14.802 -4.541 6.442 1.00 93.94 83 ALA A O 1
ATOM 660 N N . LEU A 1 84 ? -14.322 -4.273 8.630 1.00 93.62 84 LEU A N 1
ATOM 661 C CA . LEU A 1 84 ? -13.540 -3.048 8.474 1.00 93.62 84 LEU A CA 1
ATOM 662 C C . LEU A 1 84 ? -12.322 -3.257 7.563 1.00 93.62 84 LEU A C 1
ATOM 664 O O . LEU A 1 84 ? -12.047 -2.434 6.690 1.00 93.62 84 LEU A O 1
ATOM 668 N N . LEU A 1 85 ? -11.614 -4.385 7.696 1.00 92.31 85 LEU A N 1
ATOM 669 C CA . LEU A 1 85 ? -10.510 -4.715 6.789 1.00 92.31 85 LEU A CA 1
ATOM 670 C C . LEU A 1 85 ? -10.971 -4.836 5.334 1.00 92.31 85 LEU A C 1
ATOM 672 O O . LEU A 1 85 ? -10.289 -4.354 4.431 1.00 92.31 85 LEU A O 1
ATOM 676 N N . ASN A 1 86 ? -12.112 -5.478 5.092 1.00 93.62 86 ASN A N 1
ATOM 677 C CA . ASN A 1 86 ? -12.655 -5.633 3.745 1.00 93.62 86 ASN A CA 1
ATOM 678 C C . ASN A 1 86 ? -13.112 -4.293 3.155 1.00 93.62 86 ASN A C 1
ATOM 680 O O . ASN A 1 86 ? -12.870 -4.038 1.975 1.00 93.62 86 ASN A O 1
ATOM 684 N N . GLN A 1 87 ? -13.693 -3.410 3.970 1.00 93.81 87 GLN A N 1
ATOM 685 C CA . GLN A 1 87 ? -14.008 -2.041 3.561 1.00 93.81 87 GLN A CA 1
ATOM 686 C C . GLN A 1 87 ? -12.743 -1.259 3.184 1.00 93.81 87 GLN A C 1
ATOM 688 O O . GLN A 1 87 ? -12.702 -0.655 2.114 1.00 93.81 87 GLN A O 1
ATOM 693 N N . MET A 1 88 ? -11.686 -1.324 4.003 1.00 93.50 88 MET A N 1
ATOM 694 C CA . MET A 1 88 ? -10.399 -0.692 3.689 1.00 93.50 88 MET A CA 1
ATOM 695 C C . MET A 1 88 ? -9.788 -1.250 2.399 1.00 93.50 88 MET A C 1
ATOM 697 O O . MET A 1 88 ? -9.314 -0.480 1.572 1.00 93.50 88 MET A O 1
ATOM 701 N N . LYS A 1 89 ? -9.840 -2.572 2.185 1.00 93.50 89 LYS A N 1
ATOM 702 C CA . LYS A 1 89 ? -9.371 -3.209 0.941 1.00 93.50 89 LYS A CA 1
ATOM 703 C C . LYS A 1 89 ? -10.130 -2.700 -0.283 1.00 93.50 89 LYS A C 1
ATOM 705 O O . LYS A 1 89 ? -9.504 -2.332 -1.269 1.00 93.50 89 LYS A O 1
ATOM 710 N N . SER A 1 90 ? -11.459 -2.648 -0.202 1.00 93.50 90 SER A N 1
ATOM 711 C CA . SER A 1 90 ? -12.309 -2.130 -1.280 1.00 93.50 90 SER A CA 1
ATOM 712 C C . SER A 1 90 ? -12.042 -0.647 -1.554 1.00 93.50 90 SER A C 1
ATOM 714 O O . SER A 1 90 ? -11.982 -0.217 -2.705 1.00 93.50 90 SER A O 1
ATOM 716 N N . ASN A 1 91 ? -11.828 0.155 -0.508 1.00 94.06 91 ASN A N 1
ATOM 717 C CA . ASN A 1 91 ? -11.490 1.566 -0.662 1.00 94.06 91 ASN A CA 1
ATOM 718 C C . ASN A 1 91 ? -10.109 1.759 -1.308 1.00 94.06 91 ASN A C 1
ATOM 720 O O . ASN A 1 91 ? -9.990 2.542 -2.249 1.00 94.06 91 ASN A O 1
ATOM 724 N N . ALA A 1 92 ? -9.100 1.004 -0.860 1.00 94.00 92 ALA A N 1
ATOM 725 C CA . ALA A 1 92 ? -7.765 1.000 -1.452 1.00 94.00 92 ALA A CA 1
ATOM 726 C C . ALA A 1 92 ? -7.826 0.669 -2.945 1.00 94.00 92 ALA A C 1
ATOM 728 O O . ALA A 1 92 ? -7.286 1.412 -3.760 1.00 94.00 92 ALA A O 1
ATOM 729 N N . ASP A 1 93 ? -8.547 -0.390 -3.310 1.00 93.00 93 ASP A N 1
ATOM 730 C CA . ASP A 1 93 ? -8.698 -0.787 -4.706 1.00 93.00 93 ASP A CA 1
ATOM 731 C C . ASP A 1 93 ? -9.357 0.306 -5.550 1.00 93.00 93 ASP A C 1
ATOM 733 O O . ASP A 1 93 ? -8.814 0.721 -6.573 1.00 93.00 93 ASP A O 1
ATOM 737 N N . ASN A 1 94 ? -10.448 0.895 -5.063 1.00 92.44 94 ASN A N 1
ATOM 738 C CA . ASN A 1 94 ? -11.113 2.009 -5.740 1.00 92.44 94 ASN A CA 1
ATOM 739 C C . ASN A 1 94 ? -10.246 3.272 -5.875 1.00 92.44 94 ASN A C 1
ATOM 741 O O . ASN A 1 94 ? -10.433 4.043 -6.823 1.00 92.44 94 ASN A O 1
ATOM 745 N N . PHE A 1 95 ? -9.347 3.520 -4.923 1.00 93.62 95 PHE A N 1
ATOM 746 C CA . PHE A 1 95 ? -8.466 4.683 -4.935 1.00 93.62 95 PHE A CA 1
ATOM 747 C C . PHE A 1 95 ? -7.268 4.476 -5.865 1.00 93.62 95 PHE A C 1
ATOM 749 O O . PHE A 1 95 ? -7.056 5.262 -6.788 1.00 93.62 95 PHE A O 1
ATOM 756 N N . PHE A 1 96 ? -6.498 3.408 -5.656 1.00 92.19 96 PHE A N 1
ATOM 757 C CA . PHE A 1 96 ? -5.246 3.185 -6.376 1.00 92.19 96 PHE A CA 1
ATOM 758 C C . PHE A 1 96 ? -5.448 2.633 -7.789 1.00 92.19 96 PHE A C 1
ATOM 760 O O . PHE A 1 96 ? -4.582 2.853 -8.637 1.00 92.19 96 PHE A O 1
ATOM 767 N N . SER A 1 97 ? -6.586 1.999 -8.098 1.00 87.75 97 SER A N 1
ATOM 768 C CA . SER A 1 97 ? -6.912 1.585 -9.477 1.00 87.75 97 SER A CA 1
ATOM 769 C C . SER A 1 97 ? -6.963 2.752 -10.467 1.00 87.75 97 SER A C 1
ATOM 771 O O . SER A 1 97 ? -6.768 2.538 -11.661 1.00 87.75 97 SER A O 1
ATOM 773 N N . LYS A 1 98 ? -7.193 3.974 -9.969 1.00 87.88 98 LYS A N 1
ATOM 774 C CA . LYS A 1 98 ? -7.242 5.224 -10.744 1.00 87.88 98 LYS A CA 1
ATOM 775 C C . LYS A 1 98 ? -5.918 5.990 -10.750 1.00 87.88 98 LYS A C 1
ATOM 777 O O . LYS A 1 98 ? -5.851 7.066 -11.333 1.00 87.88 98 LYS A O 1
ATOM 782 N N . SER A 1 99 ? -4.909 5.491 -10.042 1.00 87.94 99 SER A N 1
ATOM 783 C CA . SER A 1 99 ? -3.594 6.123 -9.961 1.00 87.94 99 SER A CA 1
ATOM 784 C C . SER A 1 99 ? -2.670 5.617 -11.063 1.00 87.94 99 SER A C 1
ATOM 786 O O . SER A 1 99 ? -2.853 4.511 -11.573 1.00 87.94 99 SER A O 1
ATOM 788 N N . ASP A 1 100 ? -1.604 6.369 -11.334 1.00 85.19 100 ASP A N 1
ATOM 789 C CA . ASP A 1 100 ? -0.560 5.983 -12.294 1.00 85.19 100 ASP A CA 1
ATOM 790 C C . ASP A 1 100 ? 0.234 4.733 -11.868 1.00 85.19 100 ASP A C 1
ATOM 792 O O . ASP A 1 100 ? 1.040 4.203 -12.630 1.00 85.19 100 ASP A O 1
ATOM 796 N N . LEU A 1 101 ? -0.002 4.222 -10.654 1.00 85.81 101 LEU A N 1
ATOM 797 C CA . LEU A 1 101 ? 0.576 2.961 -10.191 1.00 85.81 101 LEU A CA 1
ATOM 798 C C . LEU A 1 101 ? -0.085 1.747 -10.852 1.00 85.81 101 LEU A C 1
ATOM 800 O O . LEU A 1 101 ? 0.537 0.685 -10.935 1.00 85.81 101 LEU A O 1
ATOM 804 N N . ASN A 1 102 ? -1.329 1.893 -11.315 1.00 86.69 102 ASN A N 1
ATOM 805 C CA . ASN A 1 102 ? -2.118 0.821 -11.904 1.00 86.69 102 ASN A CA 1
ATOM 806 C C . ASN A 1 102 ? -2.154 0.945 -13.432 1.00 86.69 102 ASN A C 1
ATOM 808 O O . ASN A 1 102 ? -2.956 1.683 -13.997 1.00 86.69 102 ASN A O 1
ATOM 812 N N . THR A 1 103 ? -1.286 0.191 -14.102 1.00 85.38 103 THR A N 1
ATOM 813 C CA . THR A 1 103 ? -1.149 0.165 -15.562 1.00 85.38 103 THR A CA 1
ATOM 814 C C . THR A 1 103 ? -1.376 -1.248 -16.111 1.00 85.38 103 THR A C 1
ATOM 816 O O . THR A 1 103 ? -1.744 -2.189 -15.398 1.00 85.38 103 THR A O 1
ATOM 819 N N . GLU A 1 104 ? -1.150 -1.437 -17.409 1.00 81.25 104 GLU A N 1
ATOM 820 C CA . GLU A 1 104 ? -1.129 -2.773 -18.010 1.00 81.25 104 GLU A CA 1
ATOM 821 C C . GLU A 1 104 ? 0.018 -3.634 -17.458 1.00 81.25 104 GLU A C 1
ATOM 823 O O . GLU A 1 104 ? -0.154 -4.835 -17.285 1.00 81.25 104 GLU A O 1
ATOM 828 N N . SER A 1 105 ? 1.162 -3.026 -17.127 1.00 83.00 105 SER A N 1
ATOM 829 C CA . SER A 1 105 ? 2.391 -3.736 -16.729 1.00 83.00 105 SER A CA 1
ATOM 830 C C . SER A 1 105 ? 2.767 -3.581 -15.254 1.00 83.00 105 SER A C 1
ATOM 832 O O . SER A 1 105 ? 3.693 -4.231 -14.766 1.00 83.00 105 SER A O 1
ATOM 834 N N . SER A 1 106 ? 2.053 -2.737 -14.514 1.00 86.69 106 SER A N 1
ATOM 835 C CA . SER A 1 106 ? 2.317 -2.469 -13.106 1.00 86.69 106 SER A CA 1
ATOM 836 C C . SER A 1 106 ? 1.032 -2.329 -12.310 1.00 86.69 106 SER A C 1
ATOM 838 O O . SER A 1 106 ? -0.019 -1.988 -12.841 1.00 86.69 106 SER A O 1
ATOM 840 N N . THR A 1 107 ? 1.126 -2.577 -11.016 1.00 90.38 107 THR A N 1
ATOM 841 C CA . THR A 1 107 ? 0.053 -2.338 -10.068 1.00 90.38 107 THR A CA 1
ATOM 842 C C . THR A 1 107 ? 0.627 -1.924 -8.717 1.00 90.38 107 THR A C 1
ATOM 844 O O . THR A 1 107 ? 1.839 -1.783 -8.553 1.00 90.38 107 THR A O 1
ATOM 847 N N . TRP A 1 108 ? -0.238 -1.692 -7.744 1.00 92.56 108 TRP A N 1
ATOM 848 C CA . TRP A 1 108 ? 0.120 -1.213 -6.417 1.00 92.56 108 TRP A CA 1
ATOM 849 C C . TRP A 1 108 ? 0.014 -2.344 -5.384 1.00 92.56 108 TRP A C 1
ATOM 851 O O . TRP A 1 108 ? -0.697 -3.328 -5.572 1.00 92.56 108 TRP A O 1
ATOM 861 N N . SER A 1 109 ? 0.724 -2.209 -4.269 1.00 93.44 109 SER A N 1
ATOM 862 C CA . SER A 1 109 ? 0.573 -3.074 -3.095 1.00 93.44 109 SER A CA 1
ATOM 863 C C . SER A 1 109 ? 0.822 -2.2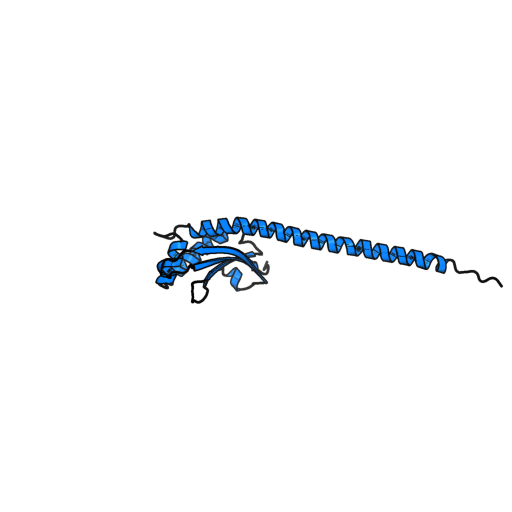36 -1.847 1.00 93.44 109 SER A C 1
ATOM 865 O O . SER A 1 109 ? 1.765 -1.447 -1.796 1.00 93.44 109 SER A O 1
ATOM 867 N N . LEU A 1 110 ? -0.043 -2.374 -0.852 1.00 94.44 110 LEU A N 1
ATOM 868 C CA . LEU A 1 110 ? 0.055 -1.729 0.447 1.00 94.44 110 LEU A CA 1
ATOM 869 C C . LEU A 1 110 ? 0.417 -2.767 1.502 1.00 94.44 110 LEU A C 1
ATOM 871 O O . LEU A 1 110 ? -0.263 -3.781 1.646 1.00 94.44 110 LEU A O 1
ATOM 875 N N . GLU A 1 111 ? 1.443 -2.480 2.291 1.00 94.00 111 GLU A N 1
ATOM 876 C CA . GLU A 1 111 ? 1.724 -3.224 3.514 1.00 94.00 111 GLU A CA 1
ATOM 877 C C . GLU A 1 111 ? 1.359 -2.392 4.719 1.00 94.00 111 GLU A C 1
ATOM 879 O O . GLU A 1 111 ? 1.781 -1.245 4.858 1.00 94.00 111 GLU A O 1
ATOM 884 N N . MET A 1 112 ? 0.616 -3.016 5.620 1.00 92.62 112 MET A N 1
ATOM 885 C CA . MET A 1 112 ? 0.367 -2.513 6.954 1.00 92.62 112 MET A CA 1
ATOM 886 C C . MET A 1 112 ? 1.101 -3.437 7.907 1.00 92.62 112 MET A C 1
ATOM 888 O O . MET A 1 112 ? 0.765 -4.618 8.020 1.00 92.62 112 MET A O 1
ATOM 892 N N . LYS A 1 113 ? 2.128 -2.909 8.563 1.00 89.44 113 LYS A N 1
ATOM 893 C CA . LYS A 1 113 ? 2.920 -3.633 9.546 1.00 89.44 113 LYS A CA 1
ATOM 894 C C . LYS A 1 113 ? 2.595 -3.091 10.936 1.00 89.44 113 LYS A C 1
ATOM 896 O O . LYS A 1 113 ? 3.091 -2.026 11.320 1.00 89.44 113 LYS A O 1
ATOM 901 N N . PRO A 1 114 ? 1.747 -3.800 11.692 1.00 80.38 114 PRO A N 1
ATOM 902 C CA . PRO A 1 114 ? 1.508 -3.480 13.083 1.00 80.38 114 PRO A CA 1
ATOM 903 C C . PRO A 1 114 ? 2.722 -3.887 13.913 1.00 80.38 114 PRO A C 1
ATOM 905 O O . PRO A 1 114 ? 3.538 -4.719 13.507 1.00 80.38 11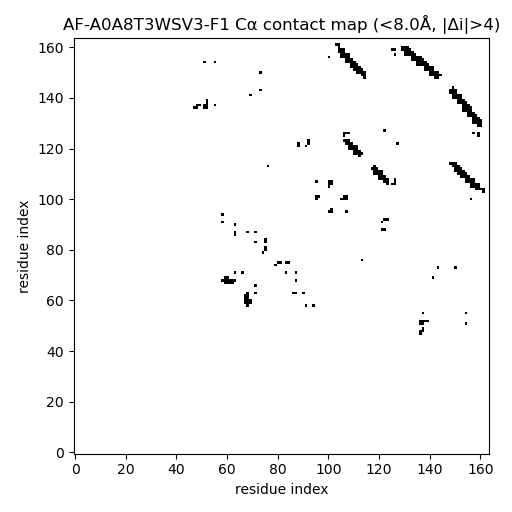4 PRO A O 1
ATOM 908 N N . PHE A 1 115 ? 2.846 -3.290 15.090 1.00 72.44 115 PHE A N 1
ATOM 909 C CA . PHE A 1 115 ? 3.888 -3.671 16.026 1.00 72.44 115 PHE A CA 1
ATOM 910 C C . PHE A 1 115 ? 3.607 -5.078 16.594 1.00 72.44 115 PHE A C 1
ATOM 912 O O . PHE A 1 115 ? 2.492 -5.334 17.032 1.00 72.44 115 PHE A O 1
ATOM 919 N N . ASP A 1 116 ? 4.608 -5.968 16.577 1.00 68.38 116 ASP A N 1
ATOM 920 C CA . ASP A 1 116 ? 4.551 -7.359 17.075 1.00 68.38 116 ASP A CA 1
ATOM 921 C C . ASP A 1 116 ? 3.482 -8.278 16.448 1.00 68.38 116 ASP A C 1
ATOM 923 O O . ASP A 1 116 ? 3.153 -9.329 16.998 1.00 68.38 116 ASP A O 1
ATOM 927 N N . GLU A 1 117 ? 2.983 -7.943 15.258 1.00 76.00 117 GLU A N 1
ATOM 928 C CA . GLU A 1 117 ? 1.995 -8.760 14.554 1.00 76.00 117 GLU A CA 1
ATOM 929 C C . GLU A 1 117 ? 2.394 -9.123 13.129 1.00 76.00 117 GLU A C 1
ATOM 931 O O . GLU A 1 117 ? 3.313 -8.563 12.524 1.00 76.00 117 GLU A O 1
ATOM 936 N N . ASN A 1 118 ? 1.631 -10.067 12.578 1.00 81.69 118 ASN A N 1
ATOM 937 C CA . ASN A 1 118 ? 1.711 -10.425 11.178 1.00 81.69 118 ASN A CA 1
ATOM 938 C C . ASN A 1 118 ? 1.399 -9.216 10.296 1.00 81.69 118 ASN A C 1
ATOM 940 O O . ASN A 1 118 ? 0.418 -8.493 10.484 1.00 81.69 118 ASN A O 1
ATOM 944 N N . MET A 1 119 ? 2.249 -9.043 9.293 1.00 88.69 119 MET A N 1
ATOM 945 C CA . MET A 1 119 ? 2.075 -8.051 8.250 1.00 88.69 119 MET A CA 1
ATOM 946 C C . MET A 1 119 ? 0.802 -8.332 7.452 1.00 88.69 119 MET A C 1
ATOM 948 O O . MET A 1 119 ? 0.515 -9.477 7.097 1.00 88.69 119 MET A O 1
ATOM 952 N N . ILE A 1 120 ? 0.064 -7.273 7.132 1.00 90.44 120 ILE A N 1
ATOM 953 C CA . ILE A 1 120 ? -1.131 -7.347 6.298 1.00 90.44 120 ILE A CA 1
ATOM 954 C C . ILE A 1 120 ? -0.808 -6.723 4.955 1.00 90.44 120 ILE A C 1
ATOM 956 O O . ILE A 1 120 ? -0.425 -5.557 4.884 1.00 90.44 120 ILE A O 1
ATOM 960 N N . ILE A 1 121 ? -1.000 -7.504 3.896 1.00 90.81 121 ILE A N 1
ATOM 961 C CA . ILE A 1 121 ? -0.830 -7.049 2.520 1.00 90.81 121 ILE A CA 1
ATOM 962 C C . ILE A 1 121 ? -2.210 -6.795 1.914 1.00 90.81 121 ILE A C 1
ATOM 964 O O . ILE A 1 121 ? -3.106 -7.645 1.965 1.00 90.81 121 ILE A O 1
ATOM 968 N N . VAL A 1 122 ? -2.380 -5.605 1.350 1.00 91.62 122 VAL A N 1
ATOM 969 C CA . VAL A 1 122 ? -3.555 -5.185 0.590 1.00 91.62 122 VAL A CA 1
ATOM 970 C C . VAL A 1 122 ? -3.096 -4.857 -0.816 1.00 91.62 122 VAL A C 1
ATOM 972 O O . VAL A 1 122 ? -2.278 -3.974 -1.024 1.00 91.62 122 VAL A O 1
ATOM 975 N N . GLU A 1 123 ? -3.602 -5.599 -1.783 1.00 90.62 123 GLU A N 1
ATOM 976 C CA . GLU A 1 123 ? -3.175 -5.521 -3.173 1.00 90.62 123 GLU A CA 1
ATOM 977 C C . GLU A 1 123 ? -4.282 -6.092 -4.066 1.00 90.62 123 GLU A C 1
ATOM 979 O O . GLU A 1 123 ? -5.071 -6.924 -3.588 1.00 90.62 123 GLU A O 1
ATOM 984 N N . PRO A 1 124 ? -4.355 -5.662 -5.333 1.00 86.62 124 PRO A N 1
ATOM 985 C CA . PRO A 1 124 ? -5.345 -6.158 -6.275 1.00 86.62 124 PRO A CA 1
ATOM 986 C C . PRO A 1 124 ? -5.034 -7.602 -6.681 1.00 86.62 124 PRO A C 1
ATOM 988 O O . PRO A 1 124 ? -3.893 -8.059 -6.604 1.00 86.62 124 PRO A O 1
ATOM 991 N N . GLU A 1 125 ? -6.040 -8.331 -7.168 1.00 82.44 125 GLU A N 1
ATOM 992 C CA . GLU A 1 125 ? -5.876 -9.735 -7.582 1.00 82.44 125 GLU A CA 1
ATOM 993 C C . GLU A 1 125 ? -4.785 -9.916 -8.644 1.00 82.44 125 GLU A C 1
ATOM 995 O O . GLU A 1 125 ? -4.014 -10.869 -8.566 1.00 82.44 125 GLU A O 1
ATOM 1000 N N . ARG A 1 126 ? -4.653 -8.952 -9.567 1.00 75.56 126 ARG A N 1
ATOM 1001 C CA . ARG A 1 126 ? -3.604 -8.930 -10.602 1.00 75.56 126 ARG A CA 1
ATOM 1002 C C . ARG A 1 126 ? -2.186 -8.917 -10.038 1.00 75.56 126 ARG A C 1
ATOM 1004 O O . ARG A 1 126 ? -1.270 -9.397 -10.694 1.00 75.56 126 ARG A O 1
ATOM 1011 N N . ALA A 1 127 ? -1.990 -8.349 -8.849 1.00 76.69 127 ALA A N 1
ATOM 1012 C CA . ALA A 1 127 ? -0.695 -8.408 -8.192 1.00 76.69 127 ALA A CA 1
ATOM 1013 C C . ALA A 1 127 ? -0.370 -9.870 -7.848 1.00 76.69 127 ALA A C 1
ATOM 1015 O O . ALA A 1 127 ? 0.714 -10.343 -8.171 1.00 76.69 127 ALA A O 1
ATOM 1016 N N . ARG A 1 128 ? -1.342 -10.603 -7.283 1.00 72.31 128 ARG A N 1
ATOM 1017 C CA . ARG A 1 128 ? -1.153 -11.904 -6.618 1.00 72.31 128 ARG A CA 1
ATOM 1018 C C . ARG A 1 128 ? -0.663 -13.034 -7.509 1.00 72.31 128 ARG A C 1
ATOM 1020 O O . ARG A 1 128 ? -0.026 -13.958 -7.007 1.00 72.31 128 ARG A O 1
ATOM 1027 N N . THR A 1 129 ? -0.992 -12.996 -8.793 1.00 66.31 129 THR A N 1
ATOM 1028 C CA . THR A 1 129 ? -0.767 -14.123 -9.703 1.00 66.31 129 THR A CA 1
ATOM 1029 C C . THR A 1 129 ? 0.575 -14.057 -10.429 1.00 66.31 129 THR A C 1
ATOM 1031 O O . THR A 1 129 ? 1.125 -15.107 -10.747 1.00 66.31 129 THR A O 1
ATOM 1034 N N . ASP A 1 130 ? 1.142 -12.861 -10.651 1.00 62.62 130 ASP A N 1
ATOM 1035 C CA . 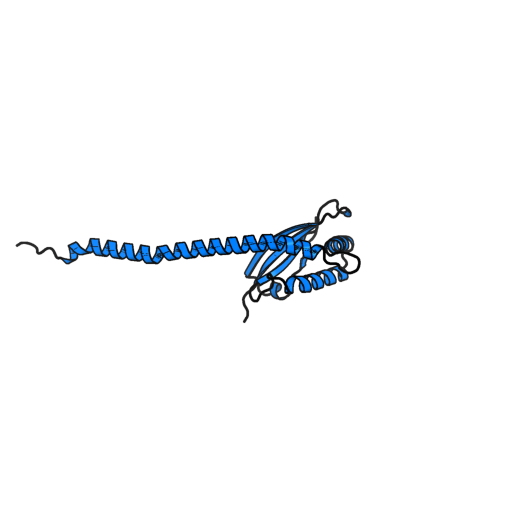ASP A 1 130 ? 2.188 -12.662 -11.670 1.00 62.62 130 ASP A CA 1
ATOM 1036 C C . ASP A 1 130 ? 3.280 -11.639 -11.295 1.00 62.62 130 ASP A C 1
ATOM 1038 O O . ASP A 1 130 ? 3.709 -10.824 -12.119 1.00 62.62 130 ASP A O 1
ATOM 1042 N N . TYR A 1 131 ? 3.774 -11.683 -10.055 1.00 68.00 131 TYR A N 1
ATOM 1043 C CA . TYR A 1 131 ? 4.861 -10.809 -9.597 1.00 68.00 131 TYR A CA 1
ATOM 1044 C C . TYR A 1 131 ? 6.183 -11.055 -10.345 1.00 68.00 131 TYR A C 1
ATOM 1046 O O . TYR A 1 131 ? 6.749 -12.148 -10.283 1.00 68.00 131 TYR A O 1
ATOM 1054 N N . ILE A 1 132 ? 6.733 -10.013 -10.979 1.00 75.25 132 ILE A N 1
ATOM 1055 C CA . ILE A 1 132 ? 8.132 -9.995 -11.456 1.00 75.25 132 ILE A CA 1
ATOM 1056 C C . ILE A 1 132 ? 9.025 -9.275 -10.449 1.00 75.25 132 ILE A C 1
ATOM 1058 O O . ILE A 1 132 ? 10.097 -9.757 -10.088 1.00 75.25 132 ILE A O 1
ATOM 1062 N N . LEU A 1 133 ? 8.595 -8.087 -10.029 1.00 83.88 133 LEU A N 1
ATOM 1063 C CA . LEU A 1 133 ? 9.376 -7.184 -9.198 1.00 83.88 133 LEU A CA 1
ATOM 1064 C C . LEU A 1 133 ? 8.444 -6.419 -8.269 1.00 83.88 133 LEU A C 1
ATOM 1066 O O . LEU A 1 133 ? 7.336 -6.049 -8.652 1.00 83.88 133 LEU A O 1
ATOM 1070 N N . ARG A 1 134 ? 8.921 -6.135 -7.061 1.00 87.88 134 ARG A N 1
ATOM 1071 C CA . ARG A 1 134 ? 8.224 -5.298 -6.093 1.00 87.88 134 ARG A CA 1
ATOM 1072 C C . ARG A 1 134 ? 9.189 -4.283 -5.509 1.00 87.88 134 ARG A C 1
ATOM 1074 O O . ARG A 1 134 ? 10.249 -4.662 -5.014 1.00 87.88 134 ARG A O 1
ATOM 1081 N N . LYS A 1 135 ? 8.834 -3.003 -5.580 1.00 89.44 135 LYS A N 1
ATOM 1082 C CA . LYS A 1 135 ? 9.702 -1.900 -5.166 1.00 89.44 135 LYS A CA 1
ATOM 1083 C C . LYS A 1 135 ? 8.946 -0.934 -4.263 1.00 89.44 135 LYS A C 1
ATOM 1085 O O . LYS A 1 135 ? 7.861 -0.488 -4.618 1.00 89.44 135 LYS A O 1
ATOM 1090 N N . GLU A 1 136 ? 9.508 -0.652 -3.090 1.00 92.56 136 GLU A N 1
ATOM 1091 C CA . GLU A 1 136 ? 8.944 0.305 -2.128 1.00 92.56 136 GLU A CA 1
ATOM 1092 C C . GLU A 1 136 ? 8.992 1.709 -2.736 1.00 92.56 136 GLU A C 1
ATOM 1094 O O . GLU A 1 136 ? 10.061 2.154 -3.146 1.00 92.56 136 GLU A O 1
ATOM 1099 N N . LEU A 1 137 ? 7.840 2.370 -2.829 1.00 90.50 137 LEU A N 1
ATOM 1100 C CA . LEU A 1 137 ? 7.690 3.730 -3.349 1.00 90.50 137 LEU A CA 1
ATOM 1101 C C . LEU A 1 137 ? 7.634 4.767 -2.236 1.00 90.50 137 LEU A C 1
ATOM 1103 O O . LEU A 1 137 ? 8.187 5.852 -2.383 1.00 90.50 137 LEU A O 1
ATOM 1107 N N . SER A 1 138 ? 6.919 4.441 -1.161 1.00 92.44 138 SER A N 1
ATOM 1108 C CA . SER A 1 138 ? 6.637 5.360 -0.067 1.00 92.44 138 SER A CA 1
ATOM 1109 C C . SER A 1 138 ? 6.447 4.601 1.238 1.00 92.44 138 SER A C 1
ATOM 1111 O O . SER A 1 138 ? 6.032 3.436 1.257 1.00 92.44 138 SER A O 1
ATOM 1113 N N . ARG A 1 139 ? 6.734 5.288 2.341 1.00 94.44 139 ARG A N 1
ATOM 1114 C CA . ARG A 1 139 ? 6.625 4.778 3.700 1.00 94.44 139 ARG A CA 1
ATOM 1115 C C . ARG A 1 139 ? 6.136 5.883 4.621 1.00 94.44 139 ARG A C 1
ATOM 1117 O O . ARG A 1 139 ? 6.666 6.988 4.613 1.00 94.44 139 ARG A O 1
ATOM 1124 N N . THR A 1 140 ? 5.188 5.558 5.489 1.00 94.38 140 THR A N 1
ATOM 1125 C CA . THR A 1 140 ? 4.723 6.466 6.538 1.00 94.38 140 THR A CA 1
ATOM 1126 C C . THR A 1 140 ? 4.424 5.724 7.835 1.00 94.38 140 THR A C 1
ATOM 1128 O O . THR A 1 140 ? 4.294 4.499 7.866 1.00 94.38 140 THR A O 1
ATOM 1131 N N . LEU A 1 141 ? 4.349 6.480 8.927 1.00 93.38 141 LEU A N 1
ATOM 1132 C CA . LEU A 1 141 ? 4.057 5.979 10.262 1.00 93.38 141 LEU A CA 1
ATOM 1133 C C . LEU A 1 141 ? 2.751 6.600 10.749 1.00 93.38 141 LEU A C 1
ATOM 1135 O O . LEU A 1 141 ? 2.641 7.822 10.848 1.00 93.38 141 LEU A O 1
ATOM 1139 N N . ILE A 1 142 ? 1.781 5.758 11.093 1.00 91.56 142 ILE A N 1
ATOM 1140 C CA . ILE A 1 142 ? 0.551 6.192 11.750 1.00 91.56 142 ILE A CA 1
ATOM 1141 C C . ILE A 1 142 ? 0.785 6.138 13.264 1.00 91.56 142 ILE A C 1
ATOM 1143 O O . ILE A 1 142 ? 1.081 5.060 13.794 1.00 91.56 142 ILE A O 1
ATOM 1147 N N . PRO A 1 143 ? 0.670 7.266 13.985 1.00 88.38 143 PRO A N 1
ATOM 1148 C CA . PRO A 1 143 ? 0.768 7.258 15.435 1.00 88.38 143 PRO A CA 1
ATOM 1149 C C . PRO A 1 143 ? -0.415 6.486 16.025 1.00 88.38 143 PRO A C 1
ATOM 1151 O O . PRO A 1 143 ? -1.571 6.818 15.783 1.00 88.38 143 PRO A O 1
ATOM 1154 N N . ALA A 1 144 ? -0.123 5.459 16.822 1.00 85.81 144 ALA A N 1
ATOM 1155 C CA . ALA A 1 144 ? -1.135 4.659 17.496 1.00 85.81 144 ALA A CA 1
ATOM 1156 C C . ALA A 1 144 ? -0.911 4.723 19.013 1.00 85.81 144 ALA A C 1
ATOM 1158 O O . ALA A 1 144 ? -0.233 3.887 19.612 1.00 85.81 144 ALA A O 1
ATOM 1159 N N . TYR A 1 145 ? -1.473 5.765 19.634 1.00 79.50 145 TYR A N 1
ATOM 1160 C CA . TYR A 1 145 ? -1.256 6.095 21.048 1.00 79.50 145 TYR A CA 1
ATOM 1161 C C . TYR A 1 145 ? -1.632 4.957 22.008 1.00 79.50 145 TYR A C 1
ATOM 1163 O O . TYR A 1 145 ? -0.990 4.793 23.040 1.00 79.50 145 TYR A O 1
ATOM 1171 N N . TYR A 1 146 ? -2.609 4.124 21.640 1.00 78.56 146 TYR A N 1
ATOM 1172 C CA . TYR A 1 146 ? -3.0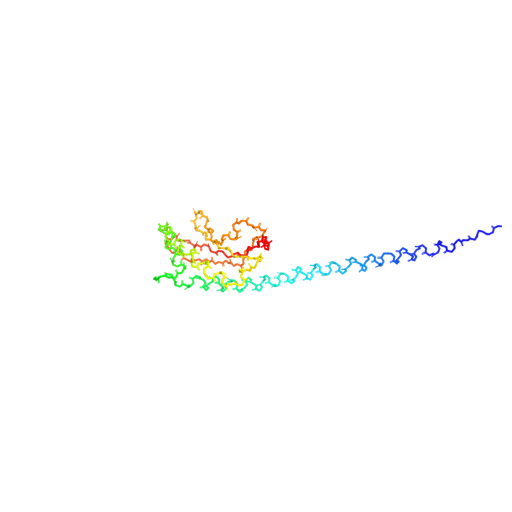39 2.970 22.436 1.00 78.56 146 TYR A CA 1
ATOM 1173 C C . TYR A 1 146 ? -1.968 1.880 22.579 1.00 78.56 146 TYR A C 1
ATOM 1175 O O . TYR A 1 146 ? -1.935 1.189 23.593 1.00 78.56 146 TYR A O 1
ATOM 1183 N N . PHE A 1 147 ? -1.081 1.736 21.592 1.00 75.44 147 PHE A N 1
ATOM 1184 C CA . PHE A 1 147 ? -0.040 0.700 21.569 1.00 75.44 147 PHE A CA 1
ATOM 1185 C C . PHE A 1 147 ? 1.345 1.239 21.939 1.00 75.44 147 PHE A C 1
ATOM 1187 O O . PHE A 1 147 ? 2.325 0.495 21.947 1.00 75.44 147 PHE A O 1
ATOM 1194 N N . ASN A 1 148 ? 1.443 2.545 22.214 1.00 80.00 148 ASN A N 1
ATOM 1195 C CA . ASN A 1 148 ? 2.690 3.261 22.491 1.00 80.00 148 ASN A CA 1
ATOM 1196 C C . ASN A 1 148 ? 3.773 3.093 21.401 1.00 80.00 148 ASN A C 1
ATOM 1198 O O . ASN A 1 148 ? 4.958 3.327 21.649 1.00 80.00 148 ASN A O 1
ATOM 1202 N N . LYS A 1 149 ? 3.371 2.659 20.197 1.00 85.19 149 LYS A N 1
ATOM 1203 C CA . LYS A 1 149 ? 4.226 2.382 19.038 1.00 85.19 149 LYS A CA 1
ATOM 1204 C C . LYS A 1 149 ? 3.456 2.664 17.744 1.00 85.19 149 LYS A C 1
ATOM 1206 O O . LYS A 1 149 ? 2.252 2.418 17.696 1.00 85.19 149 LYS A O 1
ATOM 1211 N N . PRO A 1 150 ? 4.115 3.205 16.706 1.00 89.62 150 PRO A N 1
ATOM 1212 C CA . PRO A 1 150 ? 3.452 3.525 15.450 1.00 89.62 150 PRO A CA 1
ATOM 1213 C C . PRO A 1 150 ? 3.164 2.270 14.619 1.00 89.62 150 PRO A C 1
ATOM 1215 O O . PRO A 1 150 ? 3.890 1.278 14.700 1.00 89.62 150 PRO A O 1
ATOM 1218 N N . ILE A 1 151 ? 2.136 2.353 13.777 1.00 91.38 151 ILE A N 1
ATOM 1219 C CA . ILE A 1 151 ? 1.863 1.373 12.722 1.00 91.38 151 ILE A CA 1
ATOM 1220 C C . ILE A 1 151 ? 2.584 1.844 11.462 1.00 91.38 151 ILE A C 1
ATOM 1222 O O . ILE A 1 151 ? 2.423 2.988 11.035 1.00 91.38 151 ILE A O 1
ATOM 1226 N N . GLU A 1 152 ? 3.387 0.972 10.868 1.00 93.69 152 GLU A N 1
ATOM 1227 C CA . GLU A 1 152 ? 4.118 1.275 9.644 1.00 93.69 152 GLU A CA 1
ATOM 1228 C C . GLU A 1 152 ? 3.271 0.929 8.419 1.00 93.69 152 GLU A C 1
ATOM 1230 O O . GLU A 1 152 ? 2.763 -0.187 8.304 1.00 93.69 152 GLU A O 1
ATOM 1235 N N . ILE A 1 153 ? 3.139 1.884 7.499 1.00 94.81 153 ILE A N 1
ATOM 1236 C CA . ILE A 1 153 ? 2.430 1.712 6.231 1.00 94.81 153 ILE A CA 1
ATOM 1237 C C . ILE A 1 153 ? 3.410 1.940 5.091 1.00 94.81 153 ILE A C 1
ATOM 1239 O O . ILE A 1 153 ? 4.102 2.959 5.058 1.00 94.81 153 ILE A O 1
ATOM 1243 N N . LYS A 1 154 ? 3.454 1.005 4.148 1.00 95.00 154 LYS A N 1
ATOM 1244 C CA . LYS A 1 154 ? 4.329 1.069 2.979 1.00 95.00 154 LYS A CA 1
ATOM 1245 C C . LYS A 1 154 ? 3.533 0.880 1.704 1.00 95.00 154 LYS A C 1
ATOM 1247 O O . LYS A 1 154 ? 2.691 -0.011 1.626 1.00 95.00 154 LYS A O 1
ATOM 1252 N N . LEU A 1 155 ? 3.836 1.694 0.706 1.00 94.44 155 LEU A N 1
ATOM 1253 C CA . LEU A 1 155 ? 3.286 1.597 -0.637 1.00 94.44 155 LEU A CA 1
ATOM 1254 C C . LEU A 1 155 ? 4.364 1.072 -1.577 1.00 94.44 155 LEU A C 1
ATOM 1256 O O . LEU A 1 155 ? 5.498 1.548 -1.566 1.00 94.44 155 LEU A O 1
ATOM 1260 N N . PHE A 1 156 ? 3.995 0.108 -2.406 1.00 92.75 156 PHE A N 1
ATOM 1261 C CA . PHE A 1 156 ? 4.878 -0.541 -3.359 1.00 92.75 156 PHE A CA 1
ATOM 1262 C C . PHE A 1 156 ? 4.326 -0.428 -4.772 1.00 92.75 156 PHE A C 1
ATOM 1264 O O . PHE A 1 156 ? 3.122 -0.569 -4.991 1.00 92.75 156 PHE A O 1
ATOM 1271 N N . LEU A 1 157 ? 5.242 -0.278 -5.727 1.00 91.06 157 LEU A N 1
ATOM 1272 C CA . LEU A 1 157 ? 4.999 -0.613 -7.120 1.00 91.06 157 LEU A CA 1
ATOM 1273 C C . LEU A 1 157 ? 5.280 -2.098 -7.311 1.00 91.06 157 LEU A C 1
ATOM 1275 O O . LEU A 1 157 ? 6.347 -2.601 -6.945 1.00 91.06 157 LEU A O 1
ATOM 1279 N N . VAL A 1 158 ? 4.335 -2.788 -7.920 1.00 89.69 158 VAL A N 1
ATOM 1280 C CA . VAL A 1 158 ? 4.443 -4.180 -8.324 1.00 89.69 158 VAL A CA 1
ATOM 1281 C C . VAL A 1 158 ? 4.483 -4.224 -9.840 1.00 89.69 158 VAL A C 1
ATOM 1283 O O . VAL A 1 158 ? 3.543 -3.795 -10.497 1.00 89.69 158 VAL A O 1
ATOM 1286 N N . GLN A 1 159 ? 5.549 -4.766 -10.411 1.00 86.19 159 GLN A N 1
ATOM 1287 C CA . GLN A 1 159 ? 5.602 -5.061 -11.835 1.00 86.19 159 GLN A CA 1
ATOM 1288 C C . GLN A 1 159 ? 4.970 -6.431 -12.084 1.00 86.19 159 GLN A C 1
ATOM 1290 O O . GLN A 1 159 ? 5.388 -7.429 -11.487 1.00 86.19 159 GLN A O 1
ATOM 1295 N N . THR A 1 160 ? 3.978 -6.465 -12.967 1.00 81.94 160 THR A N 1
ATOM 1296 C CA . THR A 1 160 ? 3.256 -7.685 -13.346 1.00 81.94 160 THR A CA 1
ATOM 1297 C C . THR A 1 160 ? 3.763 -8.191 -14.692 1.00 81.94 160 THR A C 1
ATOM 1299 O O . THR A 1 160 ? 4.218 -7.406 -15.532 1.00 81.94 160 THR A O 1
ATOM 1302 N N . LYS A 1 161 ? 3.723 -9.509 -14.919 1.00 69.75 161 LYS A N 1
ATOM 1303 C CA . LYS A 1 161 ? 3.916 -10.037 -16.276 1.00 69.75 161 LYS A CA 1
ATOM 1304 C C . LYS A 1 161 ? 2.787 -9.525 -17.156 1.00 69.75 161 LYS A C 1
ATOM 1306 O O . LYS A 1 161 ? 1.621 -9.787 -16.883 1.00 69.75 161 LYS A O 1
ATOM 1311 N N . TYR A 1 162 ? 3.160 -8.811 -18.214 1.00 52.72 162 TYR A N 1
ATOM 1312 C CA . TYR A 1 162 ? 2.241 -8.418 -19.270 1.00 52.72 162 TYR A CA 1
ATOM 1313 C C . TYR A 1 162 ? 1.564 -9.678 -19.821 1.00 52.72 162 TYR A C 1
ATOM 1315 O O . TYR A 1 162 ? 2.220 -10.511 -20.449 1.00 52.72 162 TYR A O 1
ATOM 1323 N N . THR A 1 163 ? 0.280 -9.844 -19.524 1.00 52.59 163 THR A N 1
ATOM 1324 C CA . THR A 1 163 ? -0.580 -10.838 -20.163 1.00 52.59 163 THR A CA 1
ATOM 1325 C C . THR A 1 163 ? -1.477 -10.065 -21.133 1.00 52.59 163 THR A C 1
ATOM 1327 O O . THR A 1 163 ? -2.336 -9.323 -20.658 1.00 52.59 163 THR A O 1
ATOM 1330 N N . PRO A 1 164 ? -1.197 -10.121 -22.453 1.00 50.59 164 PRO A N 1
ATOM 1331 C CA . PRO A 1 164 ? -2.020 -9.469 -23.473 1.00 50.59 164 PRO A CA 1
ATOM 1332 C C . PRO A 1 164 ? -3.439 -10.039 -23.536 1.00 50.59 164 PRO A C 1
ATOM 1334 O O . PRO A 1 164 ? -3.616 -11.229 -23.179 1.00 50.59 164 PRO A O 1
#

Foldseek 3Di:
DDDPDDPVVVCVVVVVVVVVVVVCVVVVVVVVVVVVVVVVVVVVLLVQLVVVAVLVVVQQQCDDDPDGNLVLLLVCVVPVDPVSVVSSLVSCCVSQCPPPLNDLFKHKKKWKADPPDDIDIRTDPQLVPFFPDKAWRDKDWRDNVVVVGTIIMTMIMTTGPRDD

Nearest PDB structures (foldseek):
  6vn3-assembly2_B  TM=2.119E-01  e=1.293E+00  Homo sapiens

Solvent-accessible surface area (backbone atoms only — not comparable to full-atom values): 9228 Å² total; per-residue (Å²): 137,82,82,79,77,58,73,66,67,77,45,49,66,55,52,51,50,52,52,53,51,50,51,49,66,64,54,53,57,56,55,52,54,52,51,52,50,55,48,49,56,48,51,56,46,55,52,50,22,60,54,34,43,55,50,51,54,52,55,38,61,37,72,55,90,96,37,30,40,53,56,45,52,53,48,33,72,76,66,66,41,64,67,59,51,50,51,51,47,54,49,48,48,67,54,47,61,75,35,94,49,39,54,87,47,28,28,48,36,37,38,41,36,47,76,99,52,79,69,44,80,46,60,53,74,72,49,76,80,36,72,75,47,77,45,83,40,30,76,51,70,46,85,33,77,91,71,79,49,53,33,39,37,35,38,26,44,29,34,33,65,71,75,133

Sequence (164 aa):
MQNKKSQVEDWLPLLGIIIFMVILLVFYPSHSIAGTKAANNKIDFDVMSKDSDQLLLNYLKIKLDDKNIADAIVTYQLTKDSALLNQMKSNADNFFSKSDLNTESSTWSLEMKPFDENMIIVEPERARTDYILRKELSRTLIPAYYFNKPIEIKLFLVQTKYTP